Protein AF-P18779-F1 (afdb_monomer_lite)

Foldseek 3Di:
DPCDPVNVVVVVVVVVLVVLLVLLLVVLDPLLLLLLLLLLLVVLCVPPHLDPVSLVVVLVCLVPRSNNVSDDSVVSNVSNVVLSVLRVVPVVSSVVVSVVSLVSCVVPVSSSVSSNVSSVVD

Radius of gyration: 15.37 Å; chains: 1; bounding box: 36×48×25 Å

Organism: Alcaligenes sp. (NCBI:txid512)

Secondary structure (DSSP, 8-state):
----HHHHHHHHHHHHHHHHHHHHHHT-SHHHHHHHHHHHHHHHHHHH-S-HHHHHHHHHHHHH-TTGGGS-HHHHHHHHHHHHHHHHH-HHHHHHHHHHHHHHGGG-HHHHHHHHHHHHT-

InterPro domains:
  IPR007791 Co-chaperone DjlA, N-terminal [PF05099] (36-116)
  IPR029024 TerB-like [G3DSA:1.10.3680.10] (3-121)
  IPR029024 TerB-like [SSF158682] (3-101)

pLDDT: mean 80.89, std 8.42, range [52.19, 93.31]

Structure (mmCIF, N/CA/C/O backbone):
data_AF-P18779-F1
#
_entry.id   AF-P18779-F1
#
loop_
_atom_site.group_PDB
_atom_site.id
_atom_site.type_symbol
_atom_site.label_atom_id
_atom_site.label_alt_id
_atom_site.label_comp_id
_atom_site.label_asym_id
_atom_site.label_entity_id
_atom_site.label_seq_id
_atom_site.pdbx_PDB_ins_code
_atom_site.Cartn_x
_atom_site.Cartn_y
_atom_site.Cartn_z
_atom_site.occupancy
_atom_site.B_iso_or_equiv
_atom_site.auth_seq_id
_atom_site.auth_comp_id
_atom_site.auth_asym_id
_atom_site.auth_atom_id
_atom_site.pdbx_PDB_model_num
ATOM 1 N N . MET A 1 1 ? -21.211 36.415 -0.359 1.00 52.19 1 MET A N 1
ATOM 2 C CA . MET A 1 1 ? -20.218 35.383 0.011 1.00 52.19 1 MET A CA 1
ATOM 3 C C . MET A 1 1 ? -20.189 34.325 -1.089 1.00 52.19 1 MET A C 1
ATOM 5 O O . MET A 1 1 ? -20.915 33.344 -1.033 1.00 52.19 1 MET A O 1
ATOM 9 N N . ARG A 1 2 ? -19.470 34.590 -2.186 1.00 58.47 2 ARG A N 1
ATOM 10 C CA . ARG A 1 2 ? -19.391 33.661 -3.320 1.00 58.47 2 ARG A CA 1
ATOM 11 C C . ARG A 1 2 ? -18.341 32.625 -2.927 1.00 58.47 2 ARG A C 1
ATOM 13 O O . ARG A 1 2 ? -17.167 32.967 -2.954 1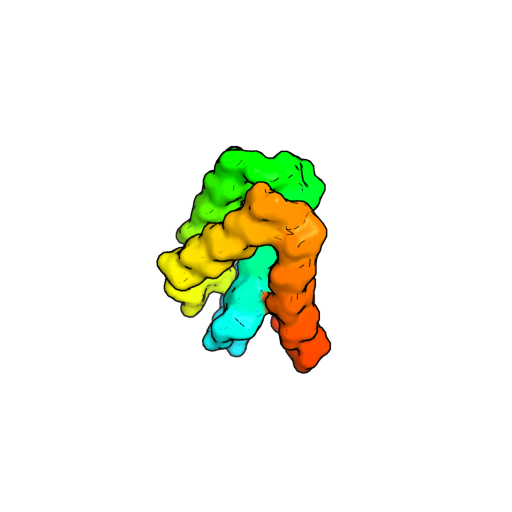.00 58.47 2 ARG A O 1
ATOM 20 N N . MET A 1 3 ? -18.756 31.437 -2.477 1.00 69.44 3 MET A N 1
ATOM 21 C CA . MET A 1 3 ? -17.811 30.340 -2.227 1.00 69.44 3 MET A CA 1
ATOM 22 C C . MET A 1 3 ? -16.964 30.185 -3.487 1.00 69.44 3 MET A C 1
ATOM 24 O O . MET A 1 3 ? -17.518 29.909 -4.559 1.00 69.44 3 MET A O 1
ATOM 28 N N . SER A 1 4 ? -15.671 30.494 -3.388 1.00 78.19 4 SER A N 1
ATOM 29 C CA . SER A 1 4 ? -14.801 30.525 -4.554 1.00 78.19 4 SER A CA 1
ATOM 30 C C . SER A 1 4 ? -14.748 29.124 -5.150 1.00 78.19 4 SER A C 1
ATOM 32 O O . SER A 1 4 ? -14.864 28.128 -4.435 1.00 78.19 4 SER A O 1
ATOM 34 N N . PHE A 1 5 ? -14.577 29.015 -6.464 1.00 74.25 5 PHE A N 1
ATOM 35 C CA . PHE A 1 5 ? -14.397 27.719 -7.123 1.00 74.25 5 PHE A CA 1
ATOM 36 C C . PHE A 1 5 ? -13.279 26.902 -6.450 1.00 74.25 5 PHE A C 1
ATOM 38 O O . PHE A 1 5 ? -13.432 25.704 -6.226 1.00 74.25 5 PHE A O 1
ATOM 45 N N . PHE A 1 6 ? -12.214 27.581 -6.015 1.00 76.75 6 PHE A N 1
ATOM 46 C CA . PHE A 1 6 ? -11.125 26.987 -5.242 1.00 76.75 6 PHE A CA 1
ATOM 47 C C . PHE A 1 6 ? -11.572 26.436 -3.883 1.00 76.75 6 PHE A C 1
ATOM 49 O O . PHE A 1 6 ? -11.108 25.367 -3.493 1.00 76.75 6 PHE A O 1
ATOM 56 N N . ASP A 1 7 ? -12.496 27.106 -3.191 1.00 74.81 7 ASP A N 1
ATOM 57 C CA . ASP A 1 7 ? -13.052 26.614 -1.925 1.00 74.81 7 ASP A CA 1
ATOM 58 C C . ASP A 1 7 ? -13.958 25.405 -2.154 1.00 74.81 7 ASP A C 1
ATOM 60 O O . ASP A 1 7 ? -13.929 24.469 -1.363 1.00 74.81 7 ASP A O 1
ATOM 64 N N . LYS A 1 8 ? -14.716 25.370 -3.260 1.00 71.88 8 LYS A N 1
ATOM 65 C CA . LYS A 1 8 ? -15.512 24.188 -3.630 1.00 71.88 8 LYS A CA 1
ATOM 66 C C . LYS A 1 8 ? -14.631 22.983 -3.946 1.00 71.88 8 LYS A C 1
ATOM 68 O O . LYS A 1 8 ? -14.936 21.890 -3.484 1.00 71.88 8 LYS A O 1
ATOM 73 N N . VAL A 1 9 ? -13.546 23.175 -4.702 1.00 74.19 9 VAL A N 1
ATOM 74 C CA . VAL A 1 9 ? -12.594 22.095 -5.015 1.00 74.19 9 VAL A CA 1
ATOM 75 C C . VAL A 1 9 ? -11.891 21.618 -3.745 1.00 74.19 9 VAL A C 1
ATOM 77 O O . VAL A 1 9 ? -11.863 20.418 -3.491 1.00 74.19 9 VAL A O 1
ATOM 80 N N . LYS A 1 10 ? -11.391 22.534 -2.902 1.00 68.12 10 LYS A N 1
ATOM 81 C CA . LYS A 1 10 ? -10.796 22.170 -1.605 1.00 68.12 10 LYS A CA 1
ATOM 82 C C . LYS A 1 10 ? -11.797 21.450 -0.704 1.00 68.12 10 LYS A C 1
ATOM 84 O O . LYS A 1 10 ? -11.466 20.403 -0.168 1.00 68.12 10 LYS A O 1
ATOM 89 N N . GLY A 1 11 ? -13.018 21.969 -0.588 1.00 68.69 11 GLY A N 1
ATOM 90 C CA . GLY A 1 11 ? -14.089 21.358 0.195 1.00 68.69 11 GLY A CA 1
ATOM 91 C C . GLY A 1 11 ? -14.416 19.945 -0.283 1.00 68.69 11 GLY A C 1
ATOM 92 O O . GLY A 1 11 ? -14.461 19.029 0.528 1.00 68.69 11 GLY A O 1
ATOM 93 N N . ALA A 1 12 ? -14.546 19.738 -1.597 1.00 70.00 12 ALA A N 1
ATOM 94 C CA . ALA A 1 12 ? -14.795 18.418 -2.173 1.00 70.00 12 ALA A CA 1
ATOM 95 C C . ALA A 1 12 ? -13.640 17.431 -1.923 1.00 70.00 12 ALA A C 1
ATOM 97 O O . ALA A 1 12 ? -13.892 16.268 -1.612 1.00 70.00 12 ALA A O 1
ATOM 98 N N . LEU A 1 13 ? -12.384 17.886 -2.012 1.00 62.88 13 LEU A N 1
ATOM 99 C CA . LEU A 1 13 ? -11.209 17.065 -1.702 1.00 62.88 13 LEU A CA 1
ATOM 100 C C . LEU A 1 13 ? -11.164 16.669 -0.218 1.00 62.88 13 LEU A C 1
ATOM 102 O O . LEU A 1 13 ? -10.924 15.502 0.091 1.00 62.88 13 LEU A O 1
ATOM 106 N N . THR A 1 14 ? -11.431 17.611 0.692 1.00 66.38 14 THR A N 1
ATOM 107 C CA . THR A 1 14 ? -11.446 17.347 2.139 1.00 66.38 14 THR A CA 1
ATOM 108 C C . THR A 1 14 ? -12.582 16.401 2.520 1.00 66.38 14 THR A C 1
ATOM 110 O O . THR 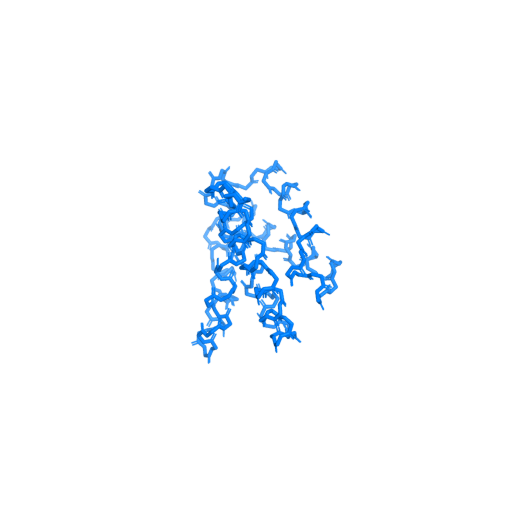A 1 14 ? -12.333 15.387 3.167 1.00 66.38 14 THR A O 1
ATOM 113 N N . SER A 1 15 ? -13.809 16.658 2.053 1.00 67.06 15 SER A N 1
ATOM 114 C CA . SER A 1 15 ? -14.949 15.767 2.307 1.00 67.06 15 SER A CA 1
ATOM 115 C C . SER A 1 15 ? -14.727 14.368 1.726 1.00 67.06 15 SER A C 1
ATOM 117 O O . SER A 1 15 ? -15.102 13.379 2.352 1.00 67.06 15 SER A O 1
ATOM 119 N N . GLY A 1 16 ? -14.073 14.269 0.562 1.00 70.44 16 GLY A N 1
ATOM 120 C CA . GLY A 1 16 ? -13.681 12.990 -0.026 1.00 70.44 16 GLY A CA 1
ATOM 121 C C . GLY A 1 16 ? -12.705 12.208 0.856 1.00 70.44 16 GLY A C 1
ATOM 122 O O . GLY A 1 16 ? -12.914 11.018 1.074 1.00 70.44 16 GLY A O 1
ATOM 123 N N . ARG A 1 17 ? -11.679 12.866 1.414 1.00 68.75 17 ARG A N 1
ATOM 124 C CA . ARG A 1 17 ? -10.710 12.232 2.330 1.00 68.75 17 ARG A CA 1
ATOM 125 C C . ARG A 1 17 ? -11.340 11.769 3.639 1.00 68.75 17 ARG A C 1
ATOM 127 O O . ARG A 1 17 ? -11.098 10.645 4.061 1.00 68.75 17 ARG A O 1
ATOM 134 N N . GLU A 1 18 ? -12.187 12.588 4.256 1.00 72.19 18 GLU A N 1
ATOM 135 C CA . GLU A 1 18 ? -12.889 12.194 5.484 1.00 72.19 18 GLU A CA 1
ATOM 136 C C . GLU A 1 18 ? -13.790 10.971 5.272 1.00 72.19 18 GLU A C 1
ATOM 138 O O . GLU A 1 18 ? -13.904 10.109 6.147 1.00 72.19 18 GLU A O 1
ATOM 143 N N . GLU A 1 19 ? -14.442 10.890 4.112 1.00 74.06 19 GLU A N 1
ATOM 144 C CA . GLU A 1 19 ? -15.253 9.735 3.741 1.00 74.06 19 GLU A CA 1
ATOM 145 C C . GLU A 1 19 ? -14.383 8.498 3.476 1.00 74.06 19 GLU A C 1
ATOM 147 O O . GLU A 1 19 ? -14.726 7.410 3.937 1.00 74.06 19 GLU A O 1
ATOM 152 N N . LEU A 1 20 ? -13.221 8.652 2.828 1.00 69.06 20 LEU A N 1
ATOM 153 C CA . LEU A 1 20 ? -12.250 7.564 2.661 1.00 69.06 20 LEU A CA 1
ATOM 154 C C . LEU A 1 20 ? -11.800 7.014 4.017 1.00 69.06 20 LEU A C 1
ATOM 156 O O . LEU A 1 20 ? -11.895 5.810 4.236 1.00 69.06 20 LEU A O 1
ATOM 160 N N . THR A 1 21 ? -11.393 7.871 4.955 1.00 72.88 21 THR A N 1
ATOM 161 C CA . THR A 1 21 ? -10.983 7.449 6.304 1.00 72.88 21 THR A CA 1
ATOM 162 C C . THR A 1 21 ? -12.110 6.719 7.036 1.00 72.88 21 THR A C 1
ATOM 164 O O . THR A 1 21 ? -11.882 5.673 7.649 1.00 72.88 21 THR A O 1
ATOM 167 N N . ARG A 1 22 ? -13.356 7.204 6.924 1.00 77.81 22 ARG A N 1
ATOM 168 C CA . ARG A 1 22 ? -14.534 6.520 7.484 1.00 77.81 22 ARG A CA 1
ATOM 169 C C . ARG A 1 22 ? -14.762 5.147 6.860 1.00 77.81 22 ARG A C 1
ATOM 171 O O . ARG A 1 22 ? -15.043 4.194 7.587 1.00 77.81 22 ARG A O 1
ATOM 178 N N . GLN A 1 23 ? -14.638 5.030 5.541 1.00 75.56 23 GLN A N 1
ATOM 179 C CA . GLN A 1 23 ? -14.778 3.757 4.835 1.00 75.56 23 GLN A CA 1
ATOM 180 C C . GLN A 1 23 ? -13.652 2.789 5.205 1.00 75.56 23 GLN A C 1
ATOM 182 O O . GLN A 1 23 ? -13.926 1.618 5.454 1.00 75.56 23 GLN A O 1
ATOM 187 N N . VAL A 1 24 ? -12.412 3.270 5.338 1.00 73.88 24 VAL A N 1
ATOM 188 C CA . VAL A 1 24 ? -11.267 2.438 5.736 1.00 73.88 24 VAL A CA 1
ATOM 189 C C . VAL A 1 24 ? -11.458 1.924 7.160 1.00 73.88 24 VAL A C 1
ATOM 191 O O . VAL A 1 24 ? -11.205 0.750 7.430 1.00 73.88 24 VAL A O 1
ATOM 194 N N . GLY A 1 25 ? -12.017 2.749 8.049 1.00 74.19 25 GLY A N 1
ATOM 195 C CA . GLY A 1 25 ? -12.399 2.338 9.399 1.00 74.19 25 GLY A CA 1
ATOM 196 C C . GLY A 1 25 ? -13.382 1.161 9.444 1.00 74.19 25 GLY A C 1
ATOM 197 O O . GLY A 1 25 ? -13.323 0.368 10.383 1.00 74.19 25 GLY A O 1
ATOM 198 N N . ARG A 1 26 ? -14.236 0.979 8.421 1.00 76.25 26 ARG A N 1
ATOM 199 C CA . ARG A 1 26 ? -15.121 -0.202 8.307 1.00 76.25 26 ARG A CA 1
ATOM 200 C C . ARG A 1 26 ? -14.346 -1.478 7.986 1.00 76.25 26 ARG A C 1
ATOM 202 O O . ARG A 1 26 ? -14.756 -2.565 8.382 1.00 76.25 26 ARG A O 1
ATOM 209 N N . TYR A 1 27 ? -13.215 -1.344 7.301 1.00 74.62 27 TYR A N 1
ATOM 210 C CA . TYR A 1 27 ? -12.358 -2.438 6.858 1.00 74.62 27 TYR A CA 1
ATOM 211 C C . TYR A 1 27 ? -11.096 -2.567 7.720 1.00 74.62 27 TYR A C 1
ATOM 213 O O . TYR A 1 27 ? -10.015 -2.847 7.205 1.00 74.62 27 TYR A O 1
ATOM 221 N N . LYS A 1 28 ? -11.217 -2.419 9.047 1.00 74.00 28 LYS A N 1
ATOM 222 C CA . LYS A 1 28 ? -10.109 -2.594 10.004 1.00 74.00 28 LYS A CA 1
ATOM 223 C C . LYS A 1 28 ? -9.719 -4.071 10.175 1.00 74.00 28 LYS A C 1
ATOM 225 O O . LYS A 1 28 ? -9.875 -4.664 11.238 1.00 74.00 28 LYS A O 1
ATOM 230 N N . ASN A 1 29 ? -9.228 -4.692 9.108 1.00 82.81 29 ASN A N 1
ATOM 231 C CA . ASN A 1 29 ? -8.727 -6.059 9.113 1.00 82.81 29 ASN A CA 1
ATOM 232 C C . ASN A 1 29 ? -7.340 -6.140 8.454 1.00 82.81 29 ASN A C 1
ATOM 234 O O . ASN A 1 29 ? -6.971 -5.321 7.610 1.00 82.81 29 ASN A O 1
ATOM 238 N N . LYS A 1 30 ? -6.563 -7.156 8.845 1.00 84.00 30 LYS A N 1
ATOM 239 C CA . LYS A 1 30 ? -5.187 -7.352 8.363 1.00 84.00 30 LYS A CA 1
ATOM 240 C C . LYS A 1 30 ? -5.119 -7.534 6.845 1.00 84.00 30 LYS A C 1
ATOM 242 O O . LYS A 1 30 ? -4.178 -7.070 6.215 1.00 84.00 30 LYS A O 1
ATOM 247 N N . LYS A 1 31 ? -6.140 -8.158 6.256 1.00 87.00 31 LYS A N 1
ATOM 248 C CA . LYS A 1 31 ? -6.239 -8.407 4.815 1.00 87.00 31 LYS A CA 1
ATOM 249 C C . LYS A 1 31 ? -6.319 -7.101 4.016 1.00 87.00 31 LYS A C 1
ATOM 251 O O . LYS A 1 31 ? -5.596 -6.944 3.037 1.00 87.00 31 LYS A O 1
ATOM 256 N N . PHE A 1 32 ? -7.136 -6.151 4.466 1.00 87.38 32 PHE A N 1
ATOM 257 C CA . PHE A 1 32 ? -7.279 -4.825 3.872 1.00 87.38 32 PHE A CA 1
ATOM 258 C C . PHE A 1 32 ? -6.008 -3.994 4.026 1.00 87.38 32 PHE A C 1
ATOM 260 O O . PHE A 1 32 ? -5.552 -3.398 3.052 1.00 87.38 32 PHE A O 1
ATOM 267 N N . MET A 1 33 ? -5.405 -3.997 5.217 1.00 88.06 33 MET A N 1
ATOM 268 C CA . MET A 1 33 ? -4.135 -3.309 5.455 1.00 88.06 33 MET A CA 1
ATOM 269 C C . MET A 1 33 ? -3.039 -3.838 4.524 1.00 88.06 33 MET A C 1
ATOM 271 O O . MET A 1 33 ? -2.438 -3.065 3.782 1.00 88.06 33 MET A O 1
ATOM 275 N N . GLN A 1 34 ? -2.853 -5.159 4.473 1.00 90.88 34 GLN A N 1
ATOM 276 C CA . GLN A 1 34 ? -1.859 -5.786 3.603 1.00 90.88 34 GLN A CA 1
ATOM 277 C C . GLN A 1 34 ? -2.129 -5.511 2.122 1.00 90.88 34 GLN A C 1
ATOM 279 O O . GLN A 1 34 ? -1.211 -5.169 1.382 1.00 90.88 34 GLN A O 1
ATOM 284 N N . GLY A 1 35 ? -3.384 -5.617 1.681 1.00 91.50 35 GLY A N 1
ATOM 285 C CA . GLY A 1 35 ? -3.751 -5.317 0.300 1.00 91.50 35 GLY A CA 1
ATOM 286 C C . GLY A 1 35 ? -3.511 -3.849 -0.066 1.00 91.50 35 GLY A C 1
ATOM 287 O O . GLY A 1 35 ? -2.946 -3.573 -1.119 1.00 91.50 35 GLY A O 1
ATOM 288 N N . THR A 1 36 ? -3.846 -2.910 0.821 1.00 88.75 36 THR A N 1
ATOM 289 C CA . THR A 1 36 ? -3.623 -1.471 0.604 1.00 88.75 36 THR A CA 1
ATOM 290 C C . THR A 1 36 ? -2.138 -1.144 0.517 1.00 88.75 36 THR A C 1
ATOM 292 O O . THR A 1 36 ? -1.703 -0.518 -0.446 1.00 88.75 36 THR A O 1
ATOM 295 N N . VAL A 1 37 ? -1.330 -1.637 1.459 1.00 89.50 37 VAL A N 1
ATOM 296 C CA . VAL A 1 37 ? 0.127 -1.442 1.433 1.00 89.50 37 VAL A CA 1
ATOM 297 C C . VAL A 1 37 ? 0.749 -2.101 0.198 1.00 89.50 37 VAL A C 1
ATOM 299 O O . VAL A 1 37 ? 1.663 -1.533 -0.395 1.00 89.50 37 VAL A O 1
ATOM 302 N N . ALA A 1 38 ? 0.232 -3.251 -0.248 1.00 91.50 38 ALA A N 1
ATOM 303 C CA . ALA A 1 38 ? 0.683 -3.903 -1.475 1.00 91.50 38 ALA A CA 1
ATOM 304 C C . ALA A 1 38 ? 0.372 -3.088 -2.736 1.00 91.50 38 ALA A C 1
ATOM 306 O O . ALA A 1 38 ? 1.240 -2.974 -3.604 1.00 91.50 38 ALA A O 1
ATOM 307 N N . VAL A 1 39 ? -0.816 -2.478 -2.826 1.00 90.06 39 VAL A N 1
ATOM 308 C CA . VAL A 1 39 ? -1.136 -1.522 -3.897 1.00 90.06 39 VAL A CA 1
ATOM 309 C C . VAL A 1 39 ? -0.164 -0.344 -3.852 1.00 90.06 39 VAL A C 1
ATOM 311 O O . VAL A 1 39 ? 0.453 -0.029 -4.869 1.00 90.06 39 VAL A O 1
ATOM 314 N N . CYS A 1 40 ? 0.021 0.274 -2.683 1.00 87.06 40 CYS A N 1
ATOM 315 C CA . CYS A 1 40 ? 0.934 1.401 -2.504 1.00 87.06 40 CYS A CA 1
ATOM 316 C C . CYS A 1 40 ? 2.361 1.049 -2.950 1.00 87.06 40 CYS A C 1
ATOM 318 O O . CYS A 1 40 ? 2.948 1.766 -3.759 1.00 87.06 40 CYS A O 1
ATOM 320 N N . ALA A 1 41 ? 2.903 -0.077 -2.478 1.00 86.69 41 ALA A N 1
ATOM 321 C CA . ALA A 1 41 ? 4.236 -0.552 -2.841 1.00 86.69 41 ALA A CA 1
ATOM 322 C C . ALA A 1 41 ? 4.355 -0.821 -4.346 1.00 86.69 41 ALA A C 1
ATOM 324 O O . ALA A 1 41 ? 5.340 -0.436 -4.971 1.00 86.69 41 ALA A O 1
ATOM 325 N N . ARG A 1 42 ? 3.330 -1.423 -4.961 1.00 85.50 42 ARG A N 1
ATOM 326 C CA . ARG A 1 42 ? 3.330 -1.696 -6.400 1.00 85.50 42 ARG A CA 1
ATOM 327 C C . ARG A 1 42 ? 3.339 -0.412 -7.229 1.00 85.50 42 ARG A C 1
ATOM 329 O O . ARG A 1 42 ? 4.062 -0.356 -8.222 1.00 85.50 42 ARG A O 1
ATOM 336 N N . ILE A 1 43 ? 2.555 0.592 -6.831 1.00 84.88 43 ILE A N 1
ATOM 337 C CA . ILE A 1 43 ? 2.518 1.901 -7.495 1.00 84.88 43 ILE A CA 1
ATOM 338 C C . ILE A 1 43 ? 3.842 2.646 -7.266 1.00 84.88 43 ILE A C 1
ATOM 340 O O . ILE A 1 43 ? 4.349 3.234 -8.213 1.00 84.88 43 ILE A O 1
ATOM 344 N N . ALA A 1 44 ? 4.441 2.574 -6.069 1.00 81.75 44 ALA A N 1
ATOM 345 C CA . ALA A 1 44 ? 5.770 3.137 -5.779 1.00 81.75 44 ALA A CA 1
ATOM 346 C C . ALA A 1 44 ? 6.834 2.621 -6.738 1.00 81.75 44 ALA A C 1
ATOM 348 O O . ALA A 1 44 ? 7.478 3.404 -7.432 1.00 81.75 44 ALA A O 1
ATOM 349 N N . VAL A 1 45 ? 6.916 1.297 -6.864 1.00 81.88 45 VAL A N 1
ATOM 350 C CA . VAL A 1 45 ? 7.872 0.654 -7.765 1.00 81.88 45 VAL A CA 1
ATOM 351 C C . VAL A 1 45 ? 7.588 0.969 -9.235 1.00 81.88 45 VAL A C 1
ATOM 353 O O . VAL A 1 45 ? 8.507 1.002 -10.046 1.00 81.88 45 VAL A O 1
ATOM 356 N N . ALA A 1 46 ? 6.328 1.211 -9.604 1.00 81.75 46 ALA A N 1
ATOM 357 C CA . ALA A 1 46 ? 5.966 1.576 -10.970 1.00 81.75 46 ALA A CA 1
ATOM 358 C C . ALA A 1 46 ? 6.281 3.040 -11.328 1.00 81.75 46 ALA A C 1
ATOM 360 O O . ALA A 1 46 ? 6.456 3.328 -12.508 1.00 81.75 46 ALA A O 1
ATOM 361 N N . SER A 1 47 ? 6.325 3.953 -10.352 1.00 75.19 47 SER A N 1
ATOM 362 C CA . SER A 1 47 ? 6.535 5.384 -10.608 1.00 75.19 47 SER A CA 1
ATOM 363 C C . SER A 1 47 ? 7.997 5.754 -10.849 1.00 75.19 47 SER A C 1
ATOM 365 O O . SER A 1 47 ? 8.252 6.540 -11.753 1.00 75.19 47 SER A O 1
ATOM 367 N N . ASP A 1 48 ? 8.936 5.212 -10.069 1.00 67.25 48 ASP A N 1
ATOM 368 C CA . ASP A 1 48 ? 10.364 5.576 -10.173 1.00 67.25 48 ASP A CA 1
ATOM 369 C C . ASP A 1 48 ? 11.306 4.401 -9.830 1.00 67.25 48 ASP A C 1
ATOM 371 O O . ASP A 1 48 ? 12.468 4.571 -9.464 1.00 67.25 48 ASP A O 1
ATOM 375 N N . GLY A 1 49 ? 10.792 3.167 -9.902 1.00 68.38 49 GLY A N 1
ATOM 376 C CA . GLY A 1 49 ? 11.520 1.975 -9.473 1.00 68.38 49 GLY A CA 1
ATOM 377 C C . GLY A 1 49 ? 11.592 1.820 -7.951 1.00 68.38 49 GLY A C 1
ATOM 378 O O . GLY A 1 49 ? 10.795 2.373 -7.196 1.00 68.38 49 GLY A O 1
ATOM 379 N N . VAL A 1 50 ? 12.543 1.008 -7.490 1.00 64.12 50 VAL A N 1
ATOM 380 C CA . VAL A 1 50 ? 12.725 0.657 -6.068 1.00 64.12 50 VAL A CA 1
ATOM 381 C C . VAL A 1 50 ? 13.746 1.596 -5.399 1.00 64.12 50 VAL A C 1
ATOM 383 O O . VAL A 1 50 ? 14.616 1.161 -4.647 1.00 64.12 50 VAL A O 1
ATOM 386 N N . SER A 1 51 ? 13.686 2.895 -5.708 1.00 68.88 51 SER A N 1
ATOM 387 C CA . SER A 1 51 ? 14.638 3.887 -5.192 1.00 68.88 51 SER A CA 1
ATOM 388 C C . SER A 1 51 ? 14.475 4.114 -3.682 1.00 68.88 51 SER A C 1
ATOM 390 O O . SER A 1 51 ? 13.397 3.921 -3.105 1.00 68.88 51 SER A O 1
ATOM 392 N N . SER A 1 52 ? 15.555 4.521 -3.006 1.00 69.69 52 SER A N 1
ATOM 393 C CA . SER A 1 52 ? 15.518 4.898 -1.586 1.00 69.69 52 SER A CA 1
ATOM 394 C C . SER A 1 52 ? 14.562 6.061 -1.331 1.00 69.69 52 SER A C 1
ATOM 396 O O . SER A 1 52 ? 13.902 6.112 -0.293 1.00 69.69 52 SER A O 1
ATOM 398 N N . GLU A 1 53 ? 14.451 6.970 -2.292 1.00 75.12 53 GLU A N 1
ATOM 399 C CA . GLU A 1 53 ? 13.651 8.184 -2.213 1.00 75.12 53 GLU A CA 1
ATOM 400 C C . GLU A 1 53 ? 12.152 7.855 -2.215 1.00 75.12 53 GLU A C 1
ATOM 402 O O . GLU A 1 53 ? 11.412 8.381 -1.380 1.00 75.12 53 GLU A O 1
ATOM 407 N N . GLU A 1 54 ? 11.694 6.938 -3.077 1.00 74.69 54 GLU A N 1
ATOM 408 C CA . GLU A 1 54 ? 10.292 6.489 -3.084 1.00 74.69 54 GLU A CA 1
ATOM 409 C C . GLU A 1 54 ? 9.936 5.704 -1.819 1.00 74.69 54 GLU A C 1
ATOM 411 O O . GLU A 1 54 ? 8.840 5.875 -1.277 1.00 74.69 54 GLU A O 1
ATOM 416 N N . LYS A 1 55 ? 10.868 4.905 -1.278 1.00 76.00 55 LYS A N 1
ATOM 417 C CA . LYS A 1 55 ? 10.672 4.233 0.020 1.00 76.00 55 LYS A CA 1
ATOM 418 C C . LYS A 1 55 ? 10.456 5.249 1.136 1.00 76.00 55 LYS A C 1
ATOM 420 O O . LYS A 1 55 ? 9.531 5.090 1.929 1.00 76.00 55 LYS A O 1
ATOM 425 N N . GLN A 1 56 ? 11.269 6.305 1.190 1.00 79.56 56 GLN A N 1
ATOM 426 C CA . GLN A 1 56 ? 11.147 7.348 2.213 1.00 79.56 56 GLN A CA 1
ATOM 427 C C . GLN A 1 56 ? 9.848 8.145 2.076 1.00 79.56 56 GLN A C 1
ATOM 429 O O . GLN A 1 56 ? 9.156 8.353 3.074 1.00 79.56 56 GLN A O 1
ATOM 434 N N . LYS A 1 57 ? 9.468 8.536 0.851 1.00 81.44 57 LYS A N 1
ATOM 435 C CA . LYS A 1 57 ? 8.169 9.182 0.592 1.00 81.44 57 LYS A CA 1
ATOM 436 C C . LYS A 1 57 ? 7.016 8.293 1.040 1.00 81.44 57 LYS A C 1
ATOM 438 O O . LYS A 1 57 ? 6.115 8.771 1.722 1.00 81.44 57 LYS A O 1
ATOM 443 N N . MET A 1 58 ? 7.078 6.998 0.727 1.00 81.19 58 MET A N 1
ATOM 444 C CA . MET A 1 58 ? 6.052 6.050 1.138 1.00 81.19 58 MET A CA 1
ATOM 445 C C . MET A 1 58 ? 5.991 5.898 2.656 1.00 81.19 58 MET A C 1
ATOM 447 O O . MET A 1 58 ? 4.910 5.978 3.220 1.00 81.19 58 MET A O 1
ATOM 451 N N . ILE A 1 59 ? 7.120 5.732 3.347 1.00 80.12 59 ILE A N 1
ATOM 452 C CA . ILE A 1 59 ? 7.139 5.662 4.816 1.00 80.12 59 ILE A CA 1
ATOM 453 C C . ILE A 1 59 ? 6.562 6.952 5.420 1.00 80.12 59 ILE A C 1
ATOM 455 O O . ILE A 1 59 ? 5.802 6.891 6.387 1.00 80.12 59 ILE A O 1
ATOM 459 N N . GLY A 1 60 ? 6.872 8.114 4.838 1.00 83.31 60 GLY A N 1
ATOM 460 C CA . GLY A 1 60 ? 6.277 9.396 5.216 1.00 83.31 60 GLY A CA 1
ATOM 461 C C . GLY A 1 60 ? 4.760 9.431 5.013 1.00 83.31 60 GLY A C 1
ATOM 462 O O . GLY A 1 60 ? 4.029 9.859 5.911 1.00 83.31 60 GLY A O 1
ATOM 463 N N . PHE A 1 61 ? 4.275 8.920 3.881 1.00 82.00 61 PHE A N 1
ATOM 464 C CA . PHE A 1 61 ? 2.848 8.774 3.606 1.00 82.00 61 PHE A CA 1
ATOM 465 C C . PHE A 1 61 ? 2.186 7.830 4.615 1.00 82.00 61 PHE A C 1
ATOM 467 O O . PHE A 1 61 ? 1.264 8.249 5.298 1.00 82.00 61 PHE A O 1
ATOM 474 N N . LEU A 1 62 ? 2.710 6.618 4.821 1.00 80.81 62 LEU A N 1
ATOM 475 C CA . LEU A 1 62 ? 2.161 5.629 5.761 1.00 80.81 62 LEU A CA 1
ATOM 476 C C . LEU A 1 62 ? 2.101 6.145 7.211 1.00 80.81 62 LEU A C 1
ATOM 478 O O . LEU A 1 62 ? 1.219 5.753 7.971 1.00 80.81 62 LEU A O 1
ATOM 482 N N . ARG A 1 63 ? 3.028 7.030 7.605 1.00 79.06 63 ARG A N 1
ATOM 483 C CA . ARG A 1 63 ? 3.040 7.674 8.932 1.00 79.06 63 ARG A CA 1
ATOM 484 C C . ARG A 1 63 ? 2.044 8.824 9.066 1.00 79.06 63 ARG A C 1
ATOM 486 O O . ARG A 1 63 ? 1.575 9.086 10.170 1.00 79.06 63 ARG A O 1
ATOM 493 N N . SER A 1 64 ? 1.770 9.546 7.983 1.00 78.19 64 SER A N 1
ATOM 494 C CA . SER A 1 64 ? 0.931 10.754 8.002 1.00 78.19 64 SER A CA 1
ATOM 495 C C . SER A 1 64 ? -0.502 10.514 7.521 1.00 78.19 64 SER A C 1
ATOM 497 O O . SER A 1 64 ? -1.392 11.289 7.876 1.00 78.19 64 SER A O 1
ATOM 499 N N . SER A 1 65 ? -0.735 9.440 6.764 1.00 73.25 65 SER A N 1
ATOM 500 C CA . SER A 1 65 ? -2.012 9.098 6.139 1.00 73.25 65 SER A CA 1
ATOM 501 C C . SER A 1 65 ? -3.086 8.873 7.188 1.00 73.25 65 SER A C 1
ATOM 503 O O . SER A 1 65 ? -2.946 8.002 8.047 1.00 73.25 65 SER A O 1
ATOM 505 N N . GLU A 1 66 ? -4.173 9.630 7.106 1.00 70.31 66 GLU A N 1
ATOM 506 C CA . GLU A 1 66 ? -5.289 9.518 8.046 1.00 70.31 66 GLU A CA 1
ATOM 507 C C . GLU A 1 66 ? -6.068 8.221 7.853 1.00 70.31 66 GLU A C 1
ATOM 509 O O . GLU A 1 66 ? -6.606 7.665 8.806 1.00 70.31 66 GLU A O 1
ATOM 514 N N . GLU A 1 67 ? -6.045 7.710 6.628 1.00 72.19 67 GLU A N 1
ATOM 515 C CA . GLU A 1 67 ? -6.692 6.486 6.197 1.00 72.19 67 GLU A CA 1
ATOM 516 C C . GLU A 1 67 ? -6.087 5.270 6.907 1.00 72.19 67 GLU A C 1
ATOM 518 O O . GLU A 1 67 ? -6.815 4.395 7.370 1.00 72.19 67 GLU A O 1
ATOM 523 N N . LEU A 1 68 ? -4.758 5.227 7.059 1.00 74.50 68 LEU A N 1
ATOM 524 C CA . LEU A 1 68 ? -4.063 4.106 7.702 1.00 74.50 68 LEU A CA 1
ATOM 525 C C . LEU A 1 68 ? -3.844 4.297 9.206 1.00 74.50 68 LEU A C 1
ATOM 527 O O . LEU A 1 68 ? -3.437 3.337 9.855 1.00 74.50 68 LEU A O 1
ATOM 531 N N . LYS A 1 69 ? -4.191 5.458 9.792 1.00 77.75 69 LYS A N 1
ATOM 532 C CA . LYS A 1 69 ? -4.162 5.672 11.260 1.00 77.75 69 LYS A CA 1
ATOM 533 C C . LYS A 1 69 ? -5.028 4.667 12.026 1.00 77.75 69 LYS A C 1
ATOM 535 O O . LYS A 1 69 ? -4.861 4.503 13.231 1.00 77.75 69 LYS A O 1
ATOM 540 N N . VAL A 1 70 ? -5.977 4.005 11.356 1.00 77.62 70 VAL A N 1
ATOM 541 C CA . VAL A 1 70 ? -6.801 2.954 11.972 1.00 77.62 70 VAL A CA 1
ATOM 542 C C . VAL A 1 70 ? -6.005 1.679 12.282 1.00 77.62 70 VAL A C 1
ATOM 544 O O . VAL A 1 70 ? -6.454 0.883 13.115 1.00 77.62 70 VAL A O 1
ATOM 547 N N . PHE A 1 71 ? -4.858 1.495 11.623 1.00 82.81 71 PHE A N 1
ATOM 548 C CA . PHE A 1 71 ? -3.919 0.391 11.798 1.00 82.81 71 PHE A CA 1
ATOM 549 C C . PHE A 1 71 ? -2.689 0.833 12.589 1.00 82.81 71 PHE A C 1
ATOM 551 O O . PHE A 1 71 ? -2.388 2.021 12.693 1.00 82.81 71 PHE A O 1
ATOM 558 N N . ASP A 1 72 ? -1.960 -0.140 13.131 1.00 84.06 72 ASP A N 1
ATOM 559 C CA . ASP A 1 72 ? -0.676 0.132 13.763 1.00 84.06 72 ASP A CA 1
ATOM 560 C C . ASP A 1 72 ? 0.352 0.519 12.691 1.00 84.06 72 ASP A C 1
ATOM 562 O O . ASP A 1 72 ? 0.681 -0.267 11.798 1.00 84.06 72 ASP A O 1
ATOM 566 N N . THR A 1 73 ? 0.860 1.748 12.773 1.00 82.69 73 THR A N 1
ATOM 567 C CA . THR A 1 73 ? 1.865 2.265 11.843 1.00 82.69 73 THR A CA 1
ATOM 568 C C . THR A 1 73 ? 3.138 1.412 11.834 1.00 82.69 73 THR A C 1
ATOM 570 O O . THR A 1 73 ? 3.754 1.273 10.779 1.00 82.69 73 THR A O 1
ATOM 573 N N . ALA A 1 74 ? 3.538 0.816 12.962 1.00 86.62 74 ALA A N 1
ATOM 574 C CA . ALA A 1 74 ? 4.703 -0.064 13.019 1.00 86.62 74 ALA A CA 1
ATOM 575 C C . ALA A 1 74 ? 4.471 -1.350 12.212 1.00 86.62 74 ALA A C 1
ATOM 577 O O . ALA A 1 74 ? 5.321 -1.707 11.397 1.00 86.62 74 ALA A O 1
ATOM 578 N N . GLU A 1 75 ? 3.298 -1.982 12.356 1.00 87.44 75 GLU A N 1
ATOM 579 C CA . GLU A 1 75 ? 2.922 -3.180 11.581 1.00 87.44 75 GLU A CA 1
ATOM 580 C C . GLU A 1 75 ? 2.859 -2.867 10.076 1.00 87.44 75 GLU A C 1
ATOM 582 O O . GLU A 1 75 ? 3.352 -3.630 9.242 1.00 87.44 75 GLU A O 1
ATOM 587 N N . VAL A 1 76 ? 2.293 -1.710 9.722 1.00 87.19 76 VAL A N 1
ATOM 588 C CA . VAL A 1 76 ? 2.207 -1.228 8.338 1.00 87.19 76 VAL A CA 1
ATOM 589 C C . VAL A 1 76 ? 3.600 -1.020 7.730 1.00 87.19 76 VAL A C 1
ATOM 591 O O . VAL A 1 76 ? 3.846 -1.452 6.603 1.00 87.19 76 VAL A O 1
ATOM 594 N N . ILE A 1 77 ? 4.521 -0.390 8.467 1.00 87.06 77 ILE A N 1
ATOM 595 C CA . ILE A 1 77 ? 5.900 -0.151 8.015 1.00 87.06 77 ILE A CA 1
ATOM 596 C C . ILE A 1 77 ? 6.674 -1.465 7.887 1.00 87.06 77 ILE A C 1
ATOM 598 O O . ILE A 1 77 ? 7.383 -1.655 6.900 1.00 87.06 77 ILE A O 1
ATOM 602 N N . GLU A 1 78 ? 6.546 -2.378 8.849 1.00 90.31 78 GLU A N 1
ATOM 603 C CA . GLU A 1 78 ? 7.194 -3.691 8.791 1.00 90.31 78 GLU A CA 1
ATOM 604 C C . GLU A 1 78 ? 6.749 -4.464 7.545 1.00 90.31 78 GLU A C 1
ATOM 606 O O . GLU A 1 78 ? 7.574 -4.973 6.779 1.00 90.31 78 GLU A O 1
ATOM 611 N N . PHE A 1 79 ? 5.440 -4.486 7.289 1.00 90.00 79 PHE A N 1
ATOM 612 C CA . PHE A 1 79 ? 4.887 -5.147 6.118 1.00 90.00 79 PHE A CA 1
ATOM 613 C C . PHE A 1 79 ? 5.310 -4.471 4.807 1.00 90.00 79 PHE A C 1
ATOM 615 O O . PHE A 1 79 ? 5.656 -5.157 3.843 1.00 90.00 79 PHE A O 1
ATOM 622 N N . PHE A 1 80 ? 5.341 -3.136 4.771 1.00 87.62 80 PHE A N 1
ATOM 623 C CA . PHE A 1 80 ? 5.861 -2.391 3.626 1.00 87.62 80 PHE A CA 1
ATOM 624 C C . PHE A 1 80 ? 7.324 -2.747 3.341 1.00 87.62 80 PHE A C 1
ATOM 626 O O . PHE A 1 80 ? 7.658 -3.084 2.206 1.00 87.62 80 PHE A O 1
ATOM 633 N N . ASN A 1 81 ? 8.179 -2.749 4.366 1.00 87.12 81 ASN A N 1
ATOM 634 C CA . ASN A 1 81 ? 9.588 -3.108 4.226 1.00 87.12 81 ASN A CA 1
ATOM 635 C C . ASN A 1 81 ? 9.755 -4.528 3.681 1.00 87.12 81 ASN A C 1
ATOM 637 O O . ASN A 1 81 ? 10.560 -4.734 2.780 1.00 87.12 81 ASN A O 1
ATOM 641 N N . LYS A 1 82 ? 8.943 -5.491 4.137 1.00 89.88 82 LYS A N 1
ATOM 642 C CA . LYS A 1 82 ? 8.945 -6.856 3.592 1.00 89.88 82 LYS A CA 1
ATOM 643 C C . LYS A 1 82 ? 8.654 -6.887 2.083 1.00 89.88 82 LYS A C 1
ATOM 645 O O . LYS A 1 82 ? 9.333 -7.592 1.331 1.00 89.88 82 LYS A O 1
ATOM 650 N N . LEU A 1 83 ? 7.644 -6.143 1.630 1.00 88.31 83 LEU A N 1
ATOM 6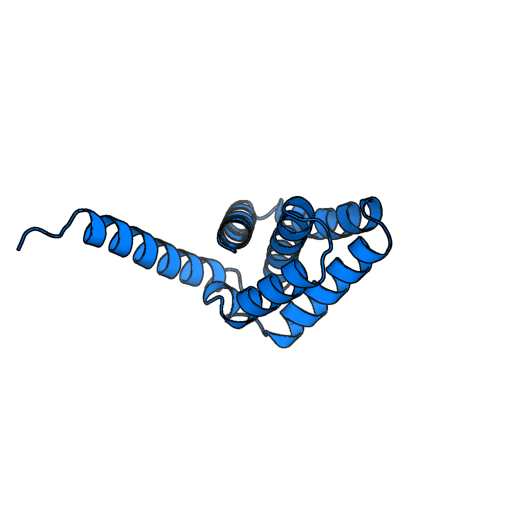51 C CA . LEU A 1 83 ? 7.305 -6.066 0.205 1.00 88.31 83 LEU A CA 1
ATOM 652 C C . LEU A 1 83 ? 8.420 -5.397 -0.596 1.00 88.31 83 LEU A C 1
ATOM 654 O O . LEU A 1 83 ? 8.786 -5.876 -1.665 1.00 88.31 83 LEU A O 1
ATOM 658 N N . VAL A 1 84 ? 8.989 -4.322 -0.059 1.00 84.69 84 VAL A N 1
ATOM 659 C CA . VAL A 1 84 ? 10.116 -3.619 -0.667 1.00 84.69 84 VAL A CA 1
ATOM 660 C C . VAL A 1 84 ? 11.337 -4.523 -0.800 1.00 84.69 84 VAL A C 1
ATOM 662 O O . VAL A 1 84 ? 11.906 -4.575 -1.881 1.00 84.69 84 VAL A O 1
ATOM 665 N N . THR A 1 85 ? 11.694 -5.295 0.230 1.00 86.81 85 THR A N 1
ATOM 666 C CA . THR A 1 85 ? 12.784 -6.281 0.147 1.00 86.81 85 THR A CA 1
ATOM 667 C C . THR A 1 85 ? 12.532 -7.307 -0.957 1.00 86.81 85 THR A C 1
ATOM 669 O O . THR A 1 85 ? 13.468 -7.721 -1.633 1.00 86.81 85 THR A O 1
ATOM 672 N N . SER A 1 86 ? 11.270 -7.684 -1.186 1.00 87.38 86 SER A N 1
ATOM 673 C CA . SER A 1 86 ? 10.914 -8.593 -2.283 1.00 87.38 86 SER A CA 1
ATOM 674 C C . SER A 1 86 ? 11.162 -7.951 -3.652 1.00 87.38 86 SER A C 1
ATOM 676 O O . SER A 1 86 ? 11.654 -8.625 -4.548 1.00 87.38 86 SER A O 1
ATOM 678 N N . PHE A 1 87 ? 10.872 -6.654 -3.806 1.00 84.88 87 PHE A N 1
ATOM 679 C CA . PHE A 1 87 ? 11.179 -5.900 -5.028 1.00 84.88 87 PHE A CA 1
ATOM 680 C C . PHE A 1 87 ? 12.668 -5.588 -5.209 1.00 84.88 87 PHE A C 1
ATOM 682 O O . PHE A 1 87 ? 13.124 -5.551 -6.347 1.00 84.88 87 PHE A O 1
ATOM 689 N N . ASP A 1 88 ? 13.403 -5.351 -4.119 1.00 83.94 88 ASP A N 1
ATOM 690 C CA . ASP A 1 88 ? 14.858 -5.161 -4.142 1.00 83.94 88 ASP A CA 1
ATOM 691 C C . ASP A 1 88 ? 15.575 -6.441 -4.578 1.00 83.94 88 ASP A C 1
ATOM 693 O O . ASP A 1 88 ? 16.590 -6.373 -5.266 1.00 83.94 88 ASP A O 1
ATOM 697 N N . PHE A 1 89 ? 15.058 -7.603 -4.164 1.00 86.44 89 PHE A N 1
ATOM 698 C CA . PHE A 1 89 ? 15.606 -8.897 -4.550 1.00 86.44 89 PHE A CA 1
ATOM 699 C C . PHE A 1 89 ? 15.352 -9.192 -6.030 1.00 86.44 89 PHE A C 1
ATOM 701 O O . PHE A 1 89 ? 16.294 -9.452 -6.773 1.00 86.44 89 PHE A O 1
ATOM 708 N N . ASP A 1 90 ? 14.087 -9.148 -6.455 1.00 86.94 90 ASP A N 1
ATOM 709 C CA . ASP A 1 90 ? 13.710 -9.364 -7.848 1.00 86.94 90 ASP A CA 1
ATOM 710 C C . ASP A 1 90 ? 12.355 -8.704 -8.155 1.00 86.94 90 ASP A C 1
ATOM 712 O O . ASP A 1 90 ? 11.363 -8.874 -7.437 1.00 86.94 90 ASP A O 1
ATOM 716 N N . LEU A 1 91 ? 12.286 -7.952 -9.256 1.00 85.19 91 LEU A N 1
ATOM 717 C CA . LEU A 1 91 ? 11.076 -7.223 -9.635 1.00 85.19 91 LEU A CA 1
ATOM 718 C C . LEU A 1 91 ? 9.888 -8.146 -9.946 1.00 85.19 91 LEU A C 1
ATOM 720 O O . LEU A 1 91 ? 8.745 -7.753 -9.706 1.00 85.19 91 LEU A O 1
ATOM 724 N N . GLU A 1 92 ? 10.114 -9.333 -10.504 1.00 87.50 92 GLU A N 1
ATOM 725 C CA . GLU A 1 92 ? 9.070 -10.325 -10.774 1.00 87.50 92 GLU A CA 1
ATOM 726 C C . GLU A 1 92 ? 8.579 -10.989 -9.487 1.00 87.50 92 GLU A C 1
ATOM 728 O O . GLU A 1 92 ? 7.368 -11.147 -9.306 1.00 87.50 92 GLU A O 1
ATOM 733 N N . ILE A 1 93 ? 9.481 -11.280 -8.547 1.00 88.81 93 ILE A N 1
ATOM 734 C CA . ILE A 1 93 ? 9.106 -11.812 -7.228 1.00 88.81 93 ILE A CA 1
ATOM 735 C C . ILE A 1 93 ? 8.312 -10.775 -6.434 1.00 88.81 93 ILE A C 1
ATOM 737 O O . ILE A 1 93 ? 7.238 -11.088 -5.918 1.00 88.81 93 ILE A O 1
ATOM 741 N N . GLY A 1 94 ? 8.765 -9.520 -6.393 1.00 88.38 94 GLY A N 1
ATOM 742 C CA . GLY A 1 94 ? 8.026 -8.435 -5.746 1.00 88.38 94 GLY A CA 1
ATOM 743 C C . GLY A 1 94 ? 6.643 -8.203 -6.370 1.00 88.38 94 GLY A C 1
ATOM 744 O O . GLY A 1 94 ? 5.653 -7.993 -5.657 1.00 88.38 94 GLY A O 1
ATOM 745 N N . LYS A 1 95 ? 6.527 -8.320 -7.703 1.00 88.06 95 LYS A N 1
ATOM 746 C CA . LYS A 1 95 ? 5.227 -8.324 -8.399 1.00 88.06 95 LYS A CA 1
ATOM 747 C C . LYS A 1 95 ? 4.347 -9.481 -7.930 1.00 88.06 95 LYS A C 1
ATOM 749 O O . LYS A 1 95 ? 3.178 -9.249 -7.638 1.00 88.06 95 LYS A O 1
ATOM 754 N N . GLY A 1 96 ? 4.884 -10.697 -7.849 1.00 92.06 96 GLY A N 1
ATOM 755 C CA . GLY A 1 96 ? 4.149 -11.879 -7.392 1.00 92.06 96 GLY A CA 1
ATOM 756 C C . GLY A 1 96 ? 3.657 -11.749 -5.949 1.00 92.06 96 GLY A C 1
ATOM 757 O O . GLY A 1 96 ? 2.471 -11.957 -5.677 1.00 92.06 96 GLY A O 1
ATOM 758 N N . GLU A 1 97 ? 4.536 -11.331 -5.036 1.00 90.31 97 GLU A N 1
ATOM 759 C CA . GLU A 1 97 ? 4.202 -11.134 -3.622 1.00 90.31 97 GLU A CA 1
ATOM 760 C C . GLU A 1 97 ? 3.134 -10.050 -3.443 1.00 90.31 97 GLU A C 1
ATOM 762 O O . GLU A 1 97 ? 2.121 -10.294 -2.790 1.00 90.31 97 GLU A O 1
ATOM 767 N N . THR A 1 98 ? 3.277 -8.880 -4.075 1.00 91.06 98 THR A N 1
ATOM 768 C CA . THR A 1 98 ? 2.232 -7.839 -4.002 1.00 91.06 98 THR A CA 1
ATOM 769 C C . THR A 1 98 ? 0.915 -8.294 -4.619 1.00 91.06 98 THR A C 1
ATOM 771 O O . THR A 1 98 ? -0.146 -8.076 -4.029 1.00 91.06 98 THR A O 1
ATOM 774 N N . MET A 1 99 ? 0.962 -8.980 -5.764 1.00 90.88 99 MET A N 1
ATOM 775 C CA . MET A 1 99 ? -0.231 -9.483 -6.441 1.00 90.88 99 MET A CA 1
ATOM 776 C C . MET A 1 99 ? -1.025 -10.444 -5.556 1.00 90.88 99 MET A C 1
ATOM 778 O O . MET A 1 99 ? -2.249 -10.370 -5.532 1.00 90.88 99 MET A O 1
ATOM 782 N N . LYS A 1 100 ? -0.362 -11.298 -4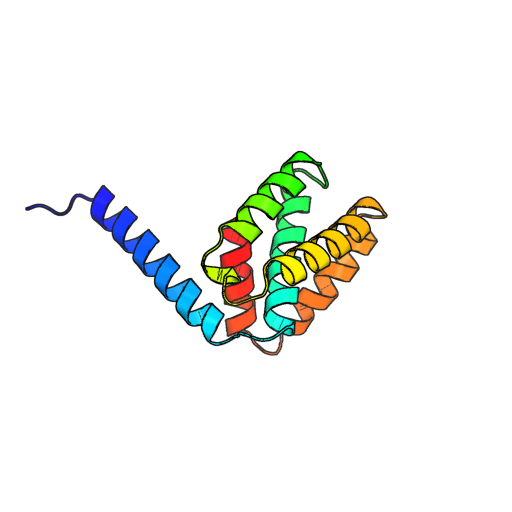.771 1.00 93.31 100 LYS A N 1
ATOM 783 C CA . LYS A 1 100 ? -1.026 -12.199 -3.818 1.00 93.31 100 LYS A CA 1
ATOM 784 C C . LYS A 1 100 ? -1.904 -11.442 -2.817 1.00 93.31 100 LYS A C 1
ATOM 786 O O . LYS A 1 100 ? -3.040 -11.849 -2.575 1.00 93.31 100 LYS A O 1
ATOM 791 N N . TYR A 1 101 ? -1.407 -10.339 -2.258 1.00 92.75 101 TYR A N 1
ATOM 792 C CA . TYR A 1 101 ? -2.156 -9.524 -1.296 1.00 92.75 101 TYR A CA 1
ATOM 793 C C . TYR A 1 101 ? -3.256 -8.691 -1.962 1.00 92.75 101 TYR A C 1
ATOM 795 O O . TYR A 1 101 ? -4.339 -8.550 -1.400 1.00 92.75 101 TYR A O 1
ATOM 803 N N . ILE A 1 102 ? -3.022 -8.198 -3.180 1.00 91.06 102 ILE A N 1
ATOM 804 C CA . ILE A 1 102 ? -4.037 -7.471 -3.957 1.00 91.06 102 ILE A CA 1
ATOM 805 C C . ILE A 1 102 ? -5.179 -8.414 -4.362 1.00 91.06 102 ILE A C 1
ATOM 807 O O . ILE A 1 102 ? -6.348 -8.108 -4.138 1.00 91.06 102 ILE A O 1
ATOM 811 N N . LEU A 1 103 ? -4.858 -9.597 -4.893 1.00 91.69 103 LEU A N 1
ATOM 812 C CA . LEU A 1 103 ? -5.839 -10.616 -5.273 1.00 91.69 103 LEU A CA 1
ATOM 813 C C . LEU A 1 103 ? -6.591 -11.184 -4.075 1.00 91.69 103 LEU A C 1
ATOM 815 O O . LEU A 1 103 ? -7.709 -11.667 -4.247 1.00 91.69 103 LEU A O 1
ATOM 819 N N . ALA A 1 104 ? -6.024 -11.116 -2.869 1.00 91.00 104 ALA A N 1
ATOM 820 C CA . ALA A 1 104 ? -6.760 -11.478 -1.670 1.00 91.00 104 ALA A CA 1
ATOM 821 C C . ALA A 1 104 ? -8.021 -10.613 -1.530 1.00 91.00 104 ALA A C 1
ATOM 823 O O . ALA A 1 104 ? -9.047 -11.147 -1.133 1.00 91.00 104 ALA A O 1
ATOM 824 N N . LEU A 1 105 ? -7.993 -9.332 -1.921 1.00 88.44 105 LEU A N 1
ATOM 825 C CA . LEU A 1 105 ? -9.144 -8.421 -1.844 1.00 88.44 105 LEU A CA 1
ATOM 826 C C . LEU A 1 105 ? -10.234 -8.679 -2.899 1.00 88.44 105 LEU A C 1
ATOM 828 O O . LEU A 1 105 ? -11.252 -7.993 -2.889 1.00 88.44 105 LEU A O 1
ATOM 832 N N . LYS A 1 106 ? -10.063 -9.648 -3.810 1.00 88.75 106 LYS A N 1
ATOM 833 C CA . LYS A 1 106 ? -11.008 -9.887 -4.919 1.00 88.75 106 LYS A CA 1
ATOM 834 C C . LYS A 1 106 ? -12.434 -10.238 -4.472 1.00 88.75 106 LYS A C 1
ATOM 836 O O . LYS A 1 106 ? -13.380 -10.005 -5.213 1.00 88.75 106 LYS A O 1
ATOM 841 N N . ASP A 1 107 ? -12.578 -10.831 -3.291 1.00 88.12 107 ASP A N 1
ATOM 842 C CA . ASP A 1 107 ? -13.860 -11.189 -2.671 1.00 88.12 107 ASP A CA 1
ATOM 843 C C . ASP A 1 107 ? -14.524 -10.003 -1.950 1.00 88.12 107 ASP A C 1
ATOM 845 O O . ASP A 1 107 ? -15.675 -10.097 -1.535 1.00 88.12 107 ASP A O 1
ATOM 849 N N . GLN A 1 108 ? -13.814 -8.880 -1.815 1.00 87.81 108 GLN A N 1
ATOM 850 C CA . GLN A 1 108 ? -14.270 -7.655 -1.167 1.00 87.81 108 GLN A CA 1
ATOM 851 C C . GLN A 1 108 ? -14.089 -6.473 -2.131 1.00 87.81 108 GLN A C 1
ATOM 853 O O . GLN A 1 108 ? -13.174 -5.667 -1.957 1.00 87.81 108 GLN A O 1
ATOM 858 N N . PRO A 1 109 ? -14.944 -6.342 -3.162 1.00 86.75 109 PRO A N 1
ATOM 859 C CA . PRO A 1 109 ? -14.750 -5.363 -4.232 1.00 86.75 109 PRO A CA 1
ATOM 860 C C . PRO A 1 109 ? -14.725 -3.914 -3.728 1.00 86.75 109 PRO A C 1
ATOM 862 O O . PRO A 1 109 ? -13.921 -3.119 -4.205 1.00 86.75 109 PRO A O 1
ATOM 865 N N . GLU A 1 110 ? -15.547 -3.568 -2.735 1.00 85.75 110 GLU A N 1
ATOM 866 C CA . GLU A 1 110 ? -15.527 -2.236 -2.112 1.00 85.75 110 GLU A CA 1
ATOM 867 C C . GLU A 1 110 ? -14.194 -1.955 -1.407 1.00 85.75 110 GLU A C 1
ATOM 869 O O . GLU A 1 110 ? -13.608 -0.885 -1.573 1.00 85.75 110 GLU A O 1
ATOM 874 N N . ALA A 1 111 ? -13.679 -2.942 -0.670 1.00 84.69 111 ALA A N 1
ATOM 875 C CA . ALA A 1 111 ? -12.385 -2.856 -0.010 1.00 84.69 111 ALA A CA 1
ATOM 876 C C . ALA A 1 111 ? -11.251 -2.766 -1.049 1.00 84.69 111 ALA A C 1
ATOM 878 O O . ALA A 1 111 ? -10.349 -1.949 -0.917 1.00 84.69 111 ALA A O 1
ATOM 879 N N . ALA A 1 112 ? -11.319 -3.528 -2.142 1.00 88.12 112 ALA A N 1
ATOM 880 C CA . ALA A 1 112 ? -10.356 -3.430 -3.237 1.00 88.12 112 ALA A CA 1
ATOM 881 C C . ALA A 1 112 ? -10.352 -2.034 -3.885 1.00 88.12 112 ALA A C 1
ATOM 883 O O . ALA A 1 112 ? -9.286 -1.455 -4.096 1.00 88.12 112 ALA A O 1
ATOM 884 N 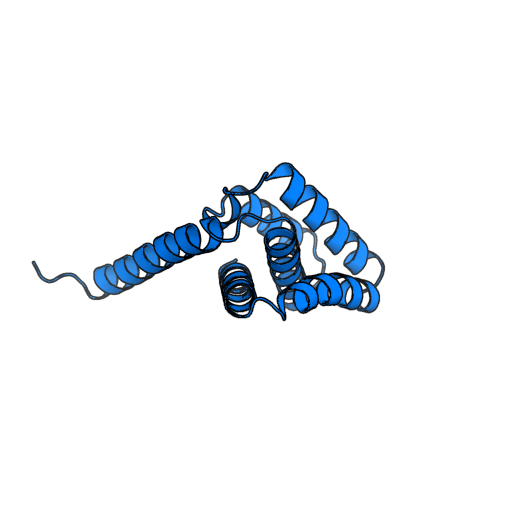N . GLN A 1 113 ? -11.528 -1.455 -4.155 1.00 86.75 113 GLN A N 1
ATOM 885 C CA . GLN A 1 113 ? -11.637 -0.092 -4.686 1.00 86.75 113 GLN A CA 1
ATOM 886 C C . GLN A 1 113 ? -11.055 0.942 -3.725 1.00 86.75 113 GLN A C 1
ATOM 888 O O . GLN A 1 113 ? -10.371 1.871 -4.155 1.00 86.75 113 GLN A O 1
ATOM 893 N N . LEU A 1 114 ? -11.308 0.783 -2.429 1.00 85.62 114 LEU A N 1
ATOM 894 C CA . LEU A 1 114 ? -10.800 1.690 -1.415 1.00 85.62 114 LEU A CA 1
ATOM 895 C C . LEU A 1 114 ? -9.275 1.601 -1.279 1.00 85.62 114 LEU A C 1
ATOM 897 O O . LEU A 1 114 ? -8.609 2.632 -1.276 1.00 85.62 114 LEU A O 1
ATOM 901 N N . ALA A 1 115 ? -8.720 0.388 -1.264 1.00 87.38 115 ALA A N 1
ATOM 902 C CA . ALA A 1 115 ? -7.278 0.151 -1.272 1.00 87.38 115 ALA A CA 1
ATOM 903 C C . ALA A 1 115 ? -6.605 0.797 -2.496 1.00 87.38 115 ALA A C 1
ATOM 905 O O . ALA A 1 115 ? -5.563 1.441 -2.370 1.00 87.38 115 ALA A O 1
ATOM 906 N N . LEU A 1 116 ? -7.234 0.690 -3.674 1.00 87.12 116 LEU A N 1
ATOM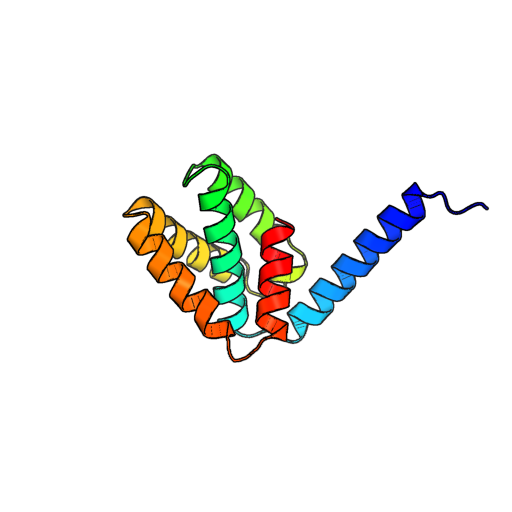 907 C CA . LEU A 1 116 ? -6.780 1.365 -4.892 1.00 87.12 116 LEU A CA 1
ATOM 908 C C . LEU A 1 116 ? -6.816 2.889 -4.763 1.00 87.12 116 LEU A C 1
ATOM 910 O O . LEU A 1 116 ? -5.848 3.545 -5.137 1.00 87.12 116 LEU A O 1
ATOM 914 N N . ARG A 1 117 ? -7.889 3.462 -4.206 1.00 83.88 117 ARG A N 1
ATOM 915 C CA . ARG A 1 117 ? -7.978 4.914 -3.980 1.00 83.88 117 ARG A CA 1
ATOM 916 C C . ARG A 1 117 ? -6.879 5.406 -3.045 1.00 83.88 117 ARG A C 1
ATOM 918 O O . ARG A 1 117 ? -6.216 6.380 -3.381 1.00 83.88 117 ARG A O 1
ATOM 925 N N . VAL A 1 118 ? -6.644 4.712 -1.930 1.00 83.44 118 VAL A N 1
ATOM 926 C CA . VAL A 1 118 ? -5.560 5.053 -0.994 1.00 83.44 118 VAL A CA 1
ATOM 927 C C . VAL A 1 118 ? -4.204 4.992 -1.699 1.00 83.44 118 VAL A C 1
ATOM 929 O O . VAL A 1 118 ? -3.425 5.933 -1.597 1.00 83.44 118 VAL A O 1
ATOM 932 N N . GLY A 1 119 ? -3.945 3.936 -2.476 1.00 83.31 119 GLY A N 1
ATOM 933 C CA . GLY A 1 119 ? -2.682 3.790 -3.201 1.00 83.31 119 GLY A CA 1
ATOM 934 C C . GLY A 1 119 ? -2.452 4.821 -4.306 1.00 83.31 119 GLY A C 1
ATOM 935 O O . GLY A 1 119 ? -1.304 5.170 -4.571 1.00 83.31 119 GLY A O 1
ATOM 936 N N . ILE A 1 120 ? -3.516 5.325 -4.936 1.00 81.75 120 ILE A N 1
ATOM 937 C CA . ILE A 1 120 ? -3.439 6.396 -5.941 1.00 81.75 120 ILE A CA 1
ATOM 938 C C . ILE A 1 120 ? -3.234 7.769 -5.281 1.00 81.75 120 ILE A C 1
ATOM 940 O O . ILE A 1 120 ? -2.599 8.633 -5.876 1.00 81.75 120 ILE A O 1
ATOM 944 N N . CYS A 1 121 ? -3.752 7.984 -4.068 1.00 73.31 121 CYS A N 1
ATOM 945 C CA . CYS A 1 121 ? -3.656 9.262 -3.353 1.00 73.31 121 CYS A CA 1
ATOM 946 C C . CYS A 1 121 ? -2.307 9.528 -2.652 1.00 73.31 121 CYS A C 1
ATOM 948 O O . CYS A 1 121 ? -2.192 10.575 -2.009 1.00 73.31 121 CYS A O 1
ATOM 950 N N . ARG A 1 122 ? -1.344 8.600 -2.742 1.00 64.62 122 ARG A N 1
ATOM 951 C CA . ARG A 1 122 ? -0.023 8.683 -2.095 1.00 64.62 122 ARG A CA 1
ATOM 952 C C . ARG A 1 122 ? 0.874 9.807 -2.616 1.00 64.62 122 ARG A C 1
ATOM 954 O O . ARG A 1 122 ? 0.745 10.166 -3.807 1.00 64.62 122 ARG A O 1
#

Sequence (122 aa):
MRMSFFDKVKGALTSGREELTRQVGRYKNKKFMQGTVAVCARIAVASDGVSSEEKQKMIGFLRSSEELKVFDTAEVIEFFNKLVTSFDFDLEIGKGETMKYILALKDQPEAAQLALRVGICR